Protein AF-A0A7J4YI71-F1 (afdb_monomer)

Solvent-accessible surface area (backbone atoms only — not comparable to full-atom values): 4768 Å² total; per-residue (Å²): 132,86,82,76,71,59,68,78,52,68,67,60,52,51,54,52,32,55,78,70,64,37,46,76,44,81,80,51,92,63,30,37,39,32,22,49,92,86,40,81,43,34,43,39,23,73,87,73,63,43,37,39,36,66,85,80,71,41,70,53,56,58,31,43,94,88,60,46,88,53,45,39,59,58,50,58,79,71,109

Secondary structure (DSSP, 8-state):
-----SS--HHHHHHHHHHTT-EEEEEETTEEEEEETTEEEEEEEGGGTEEEETTTTEE-----TTS-TTHHHHHHTT-

Sequence (79 aa):
MKRRSNFTPMERFHEILAGHGLNAMNVGINHIRVFLEGKKLFDYYPLRMKLFDYHNWHQLTYPSFGNGESKWENELERM

Nearest PDB structures (foldseek):
  3fcd-assembly1_A  TM=6.263E-01  e=1.746E+00  uncultured bacterium
  7emf-assembly1_A  TM=6.734E-01  e=3.251E+00  Homo sapiens
  8vz9-assembly1_A  TM=3.728E-01  e=1.746E+00  Mus musculus
  3he6-assembly1_A  TM=4.100E-01  e=3.460E+00  Mus musculus
  5u17-assembly2_C  TM=3.937E-01  e=5.024E+00  Homo sapiens

Foldseek 3Di:
DPPDDLADPVVNVVVLCVVVVKDWDDPDDQWIWIDDPNHTAWIGRRVVQWIAGPVVGDIQDRRDDPPDSCRSSVVVVVD

Mean predicted aligned error: 7.39 Å

pLDDT: mean 76.91, std 13.55, range [41.09, 93.75]

Radius of gyration: 12.35 Å; Cα contacts (8 Å, |Δi|>4): 107; chains: 1; bounding box: 28×26×38 Å

Structure (mmCIF, N/CA/C/O backbone):
data_AF-A0A7J4YI71-F1
#
_entry.id   AF-A0A7J4YI71-F1
#
loop_
_atom_site.group_PDB
_atom_site.id
_atom_site.type_symbol
_atom_site.label_atom_id
_atom_site.label_alt_id
_atom_site.label_comp_id
_atom_site.label_asym_id
_atom_site.label_entity_id
_atom_site.label_seq_id
_atom_site.pdbx_PDB_ins_code
_atom_site.Cartn_x
_atom_site.Cartn_y
_atom_site.Cartn_z
_atom_site.occupancy
_atom_site.B_iso_or_equiv
_atom_site.auth_seq_id
_atom_site.auth_comp_id
_atom_site.auth_asym_id
_atom_site.auth_atom_id
_atom_site.pdbx_PDB_model_num
ATOM 1 N N . MET A 1 1 ? 18.211 5.578 -23.971 1.00 44.69 1 MET A N 1
ATOM 2 C CA . MET A 1 1 ? 17.503 6.034 -22.751 1.00 44.69 1 MET A CA 1
ATOM 3 C C . MET A 1 1 ? 16.826 4.838 -22.095 1.00 44.69 1 MET A C 1
ATOM 5 O O . MET A 1 1 ? 15.936 4.261 -22.707 1.00 44.69 1 MET A O 1
ATOM 9 N N . LYS A 1 2 ? 17.257 4.420 -20.894 1.00 41.09 2 LYS A N 1
ATOM 10 C CA . LYS A 1 2 ? 16.512 3.418 -20.111 1.00 41.09 2 LYS A CA 1
ATOM 11 C C . LYS A 1 2 ? 15.151 4.029 -19.762 1.00 41.09 2 LYS A C 1
ATOM 13 O O . LYS A 1 2 ? 15.114 5.028 -19.048 1.00 41.09 2 LYS A O 1
ATOM 18 N N . ARG A 1 3 ? 14.053 3.466 -20.281 1.00 47.00 3 ARG A N 1
ATOM 19 C CA . ARG A 1 3 ? 12.700 3.771 -19.790 1.00 47.00 3 ARG A CA 1
ATOM 20 C C . ARG A 1 3 ? 12.683 3.397 -18.308 1.00 47.00 3 ARG A C 1
ATOM 22 O O . ARG A 1 3 ? 12.739 2.212 -17.991 1.00 47.00 3 ARG A O 1
ATOM 29 N N . ARG A 1 4 ? 12.706 4.385 -17.410 1.00 54.62 4 ARG A N 1
ATOM 30 C CA . ARG A 1 4 ? 12.520 4.123 -15.980 1.00 54.62 4 ARG A CA 1
ATOM 31 C C . ARG A 1 4 ? 11.090 3.627 -15.793 1.00 54.62 4 ARG A C 1
ATOM 33 O O . ARG A 1 4 ? 10.154 4.252 -16.286 1.00 54.62 4 ARG A O 1
ATOM 40 N N . SER A 1 5 ? 10.955 2.452 -15.185 1.00 56.91 5 SER A N 1
ATOM 41 C CA . SER A 1 5 ? 9.653 1.919 -14.800 1.00 56.91 5 SER A CA 1
ATOM 42 C C . SER A 1 5 ? 9.063 2.849 -13.749 1.00 56.91 5 SER A C 1
ATOM 44 O O . SER A 1 5 ? 9.764 3.233 -12.821 1.00 56.91 5 SER A O 1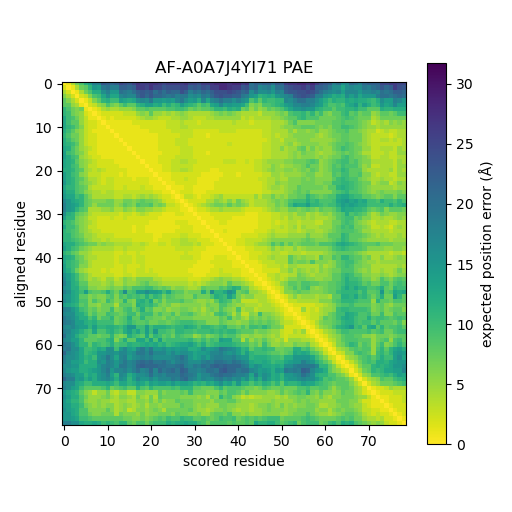
ATOM 46 N N . ASN A 1 6 ? 7.787 3.197 -13.890 1.00 62.06 6 ASN A N 1
ATOM 47 C CA . ASN A 1 6 ?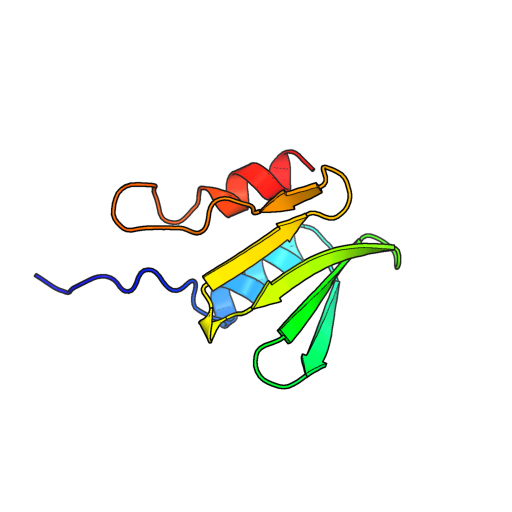 7.073 3.985 -12.887 1.00 62.06 6 ASN A CA 1
ATOM 48 C C . ASN A 1 6 ? 6.832 3.183 -11.597 1.00 62.06 6 ASN A C 1
ATOM 50 O O . ASN A 1 6 ? 6.388 3.748 -10.615 1.00 62.06 6 ASN A O 1
ATOM 54 N N . PHE A 1 7 ? 7.093 1.875 -11.599 1.00 66.06 7 PHE A N 1
ATOM 55 C CA . PHE A 1 7 ? 6.864 0.976 -10.474 1.00 66.06 7 PHE A CA 1
ATOM 56 C C . PHE A 1 7 ? 7.853 1.217 -9.329 1.00 66.06 7 PHE A C 1
ATOM 58 O O . PHE A 1 7 ? 9.061 1.106 -9.541 1.00 66.06 7 PHE A O 1
ATOM 65 N N . THR A 1 8 ? 7.349 1.442 -8.112 1.00 73.38 8 THR A N 1
ATOM 66 C CA . THR A 1 8 ? 8.162 1.322 -6.893 1.00 73.38 8 THR A CA 1
ATOM 67 C C . THR A 1 8 ? 8.547 -0.149 -6.714 1.00 73.38 8 THR A C 1
ATOM 69 O O . THR A 1 8 ? 7.649 -0.971 -6.512 1.00 73.38 8 THR A O 1
ATOM 72 N N . PRO A 1 9 ? 9.843 -0.519 -6.778 1.00 81.12 9 PRO A N 1
ATOM 73 C CA . PRO A 1 9 ? 10.271 -1.889 -6.516 1.00 81.12 9 PRO A CA 1
ATOM 74 C C . PRO A 1 9 ? 9.753 -2.371 -5.159 1.00 81.12 9 PRO A C 1
ATOM 76 O O . PRO A 1 9 ? 9.752 -1.604 -4.198 1.00 81.12 9 PRO A O 1
ATOM 79 N N . MET A 1 10 ? 9.327 -3.634 -5.064 1.00 84.06 10 MET A N 1
ATOM 80 C CA . MET A 1 10 ? 8.727 -4.141 -3.823 1.00 84.06 10 MET A CA 1
ATOM 81 C C . MET A 1 10 ? 9.662 -4.042 -2.616 1.00 84.06 10 MET A C 1
ATOM 83 O O . MET A 1 10 ? 9.198 -3.758 -1.519 1.00 84.06 10 MET A O 1
ATOM 87 N N . GLU A 1 11 ? 10.964 -4.224 -2.823 1.00 86.25 11 GLU A N 1
ATOM 88 C CA . GLU A 1 11 ? 11.977 -4.044 -1.780 1.00 86.25 11 GLU A CA 1
ATOM 89 C C . GLU A 1 11 ? 11.949 -2.616 -1.213 1.00 86.25 11 GLU A C 1
ATOM 91 O O . GLU A 1 11 ? 11.696 -2.439 -0.025 1.00 86.25 11 GLU A O 1
ATOM 96 N N . ARG A 1 12 ? 12.029 -1.599 -2.084 1.00 84.25 12 ARG A N 1
ATOM 97 C CA . ARG A 1 12 ? 11.896 -0.183 -1.700 1.00 84.25 12 ARG A CA 1
ATOM 98 C C . ARG A 1 12 ? 10.561 0.117 -1.018 1.00 84.25 12 ARG A C 1
ATOM 100 O O . ARG A 1 12 ? 10.515 0.877 -0.058 1.00 84.25 12 ARG A O 1
ATOM 107 N N . PHE A 1 13 ? 9.463 -0.475 -1.491 1.00 85.38 13 PHE A N 1
ATOM 108 C CA . PHE A 1 13 ? 8.161 -0.317 -0.839 1.00 85.38 13 PHE A CA 1
ATOM 109 C C . PHE A 1 13 ? 8.211 -0.786 0.623 1.00 85.38 13 PHE A C 1
ATOM 111 O O . PHE A 1 13 ? 7.748 -0.068 1.503 1.00 85.38 13 PHE A O 1
ATOM 118 N N . HIS A 1 14 ? 8.815 -1.944 0.900 1.00 87.56 14 HIS A N 1
ATOM 119 C CA . HIS A 1 14 ? 8.955 -2.450 2.267 1.00 87.56 14 HIS A CA 1
ATOM 120 C C . HIS A 1 14 ? 9.902 -1.609 3.130 1.00 87.56 14 HIS A C 1
ATOM 122 O O . HIS A 1 14 ? 9.600 -1.403 4.304 1.00 87.56 14 HIS A O 1
ATOM 128 N N . GLU A 1 15 ? 10.992 -1.082 2.566 1.00 90.12 15 GLU A N 1
ATOM 129 C CA . GLU A 1 15 ? 11.897 -0.157 3.267 1.00 90.12 15 GLU A CA 1
ATOM 130 C C . GLU A 1 15 ? 11.165 1.103 3.744 1.00 90.12 15 GLU A C 1
ATOM 132 O O . GLU A 1 15 ? 11.310 1.505 4.897 1.00 90.12 15 GLU A O 1
ATOM 137 N N . ILE A 1 16 ? 10.322 1.686 2.886 1.00 86.19 16 ILE A N 1
ATOM 138 C CA . ILE A 1 16 ? 9.518 2.866 3.226 1.00 86.19 16 ILE A CA 1
ATOM 139 C C . ILE A 1 16 ? 8.552 2.534 4.360 1.00 86.19 16 ILE A C 1
ATOM 141 O O . ILE A 1 16 ? 8.503 3.251 5.355 1.00 86.19 16 ILE A O 1
ATOM 145 N N . LEU A 1 17 ? 7.824 1.417 4.265 1.00 90.44 17 LEU A N 1
ATOM 146 C CA . LEU A 1 17 ? 6.913 1.013 5.339 1.00 90.44 17 LEU A CA 1
ATOM 147 C C . LEU A 1 17 ? 7.641 0.842 6.677 1.00 90.44 17 LEU A C 1
ATOM 149 O O . LEU A 1 17 ? 7.159 1.339 7.694 1.00 90.44 17 LEU A O 1
ATOM 153 N N . ALA A 1 18 ? 8.808 0.195 6.669 1.00 90.81 18 ALA A N 1
ATOM 154 C CA . ALA A 1 18 ? 9.619 0.010 7.867 1.00 90.81 18 ALA A CA 1
ATOM 155 C C . ALA A 1 18 ? 10.074 1.351 8.468 1.00 90.81 18 ALA A C 1
ATOM 157 O O . ALA A 1 18 ? 9.989 1.528 9.682 1.00 90.81 18 ALA A O 1
ATOM 158 N N . GLY A 1 19 ? 10.483 2.312 7.632 1.00 90.75 19 GLY A N 1
ATOM 159 C CA . GLY A 1 19 ? 10.863 3.661 8.065 1.00 90.75 19 GLY A CA 1
ATOM 160 C C . GLY A 1 19 ? 9.737 4.430 8.766 1.00 90.75 19 GLY A C 1
ATOM 161 O O . GLY A 1 19 ? 10.006 5.211 9.674 1.00 90.75 19 GLY A O 1
ATOM 162 N N . HIS A 1 20 ? 8.480 4.159 8.404 1.00 87.94 20 HIS A N 1
ATOM 163 C CA . HIS A 1 20 ? 7.291 4.760 9.019 1.00 87.94 20 HIS A CA 1
ATOM 164 C C . HIS A 1 20 ? 6.659 3.901 10.133 1.00 87.94 20 HIS A C 1
ATOM 166 O O . HIS A 1 20 ? 5.591 4.244 10.637 1.00 87.94 20 HIS A O 1
ATOM 172 N N . GLY A 1 21 ? 7.266 2.769 10.512 1.00 91.69 21 GLY A N 1
ATOM 173 C CA . GLY A 1 21 ? 6.683 1.848 11.498 1.00 91.69 21 GLY A CA 1
ATOM 174 C C . GLY A 1 21 ? 5.365 1.205 11.040 1.00 91.69 21 GLY A C 1
ATOM 175 O O . GLY A 1 21 ? 4.547 0.787 11.863 1.00 91.69 21 GLY A O 1
ATOM 176 N N . LEU A 1 22 ? 5.138 1.143 9.727 1.00 92.38 22 LEU A N 1
ATOM 177 C CA . LEU A 1 22 ? 3.928 0.600 9.126 1.00 92.38 22 LEU A CA 1
ATOM 178 C C . LEU A 1 22 ? 4.046 -0.910 8.932 1.00 92.38 22 LEU A C 1
ATOM 180 O O . LEU A 1 22 ? 5.058 -1.431 8.465 1.00 92.38 22 LEU A O 1
ATOM 184 N N . ASN A 1 23 ? 2.955 -1.616 9.212 1.00 93.19 23 ASN A N 1
ATOM 185 C CA . ASN A 1 23 ? 2.845 -3.052 8.986 1.00 93.19 23 ASN A CA 1
ATOM 186 C C . ASN A 1 23 ? 2.071 -3.332 7.697 1.00 93.19 23 ASN A C 1
ATOM 188 O O . ASN A 1 23 ? 1.081 -2.662 7.410 1.00 93.19 23 ASN A O 1
ATOM 192 N N . ALA A 1 24 ? 2.475 -4.354 6.943 1.00 92.94 24 ALA A N 1
ATOM 193 C CA . ALA A 1 24 ? 1.798 -4.773 5.718 1.00 92.94 24 ALA A CA 1
ATOM 194 C C . ALA A 1 24 ? 1.308 -6.223 5.792 1.00 92.94 24 ALA A C 1
ATOM 196 O O . ALA A 1 24 ? 2.000 -7.103 6.298 1.00 92.94 24 ALA A O 1
ATOM 197 N N .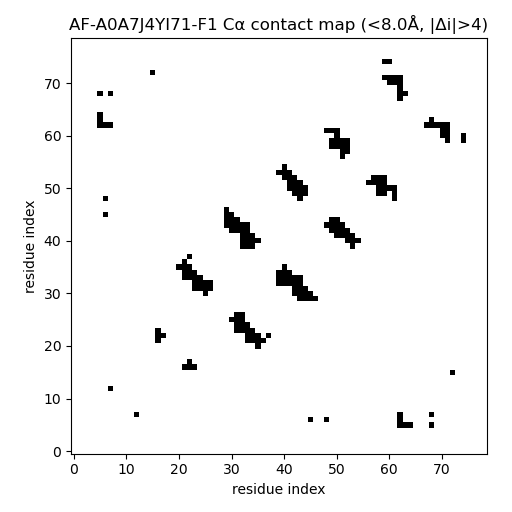 MET A 1 25 ? 0.130 -6.482 5.223 1.00 93.75 25 MET A N 1
ATOM 198 C CA . MET A 1 25 ? -0.459 -7.813 5.081 1.00 93.75 25 MET A CA 1
ATOM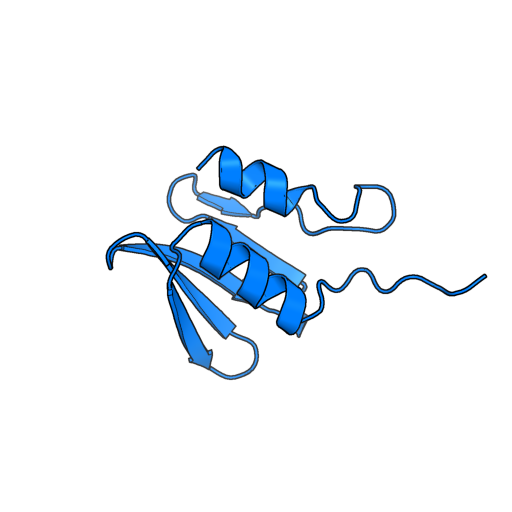 199 C C . MET A 1 25 ? -0.887 -8.051 3.632 1.00 93.75 25 MET A C 1
ATOM 201 O O . MET A 1 25 ? -1.579 -7.223 3.041 1.00 93.75 25 MET A O 1
ATOM 205 N N . ASN A 1 26 ? -0.547 -9.213 3.075 1.00 92.06 26 ASN A N 1
ATOM 206 C CA . ASN A 1 26 ? -1.104 -9.660 1.798 1.00 92.06 26 ASN A CA 1
ATOM 207 C C . ASN A 1 26 ? -2.562 -10.095 1.999 1.00 92.06 26 ASN A C 1
ATOM 209 O O . ASN A 1 26 ? -2.829 -11.063 2.708 1.00 92.06 26 ASN A O 1
ATOM 213 N N . VAL A 1 27 ? -3.502 -9.379 1.383 1.00 89.44 27 VAL A N 1
ATOM 214 C CA . VAL A 1 27 ? -4.946 -9.680 1.455 1.00 89.44 27 VAL A CA 1
ATOM 215 C C . VAL A 1 27 ? -5.390 -10.542 0.273 1.00 89.44 27 VAL A C 1
ATOM 217 O O . VAL A 1 27 ? -6.353 -11.296 0.369 1.00 89.44 27 VAL A O 1
ATOM 220 N N . GLY A 1 28 ? -4.671 -10.465 -0.844 1.00 85.56 28 GLY A N 1
ATOM 221 C CA . GLY A 1 28 ? -4.936 -11.258 -2.033 1.00 85.56 28 GLY A CA 1
ATOM 222 C C . GLY A 1 28 ? -3.853 -11.067 -3.084 1.00 85.56 28 GLY A C 1
ATOM 223 O O . GLY A 1 28 ? -2.819 -10.441 -2.845 1.00 85.56 28 GLY A O 1
ATOM 224 N N . ILE A 1 29 ? -4.103 -11.595 -4.279 1.00 82.94 29 ILE A N 1
ATOM 225 C CA . ILE A 1 29 ? -3.179 -11.449 -5.403 1.00 82.94 29 ILE A CA 1
ATOM 226 C C . ILE A 1 29 ? -3.108 -9.964 -5.789 1.00 82.94 29 ILE A C 1
ATOM 228 O O . ILE A 1 29 ? -4.116 -9.366 -6.162 1.00 82.94 29 ILE A O 1
ATOM 232 N N . ASN A 1 30 ? -1.910 -9.375 -5.720 1.00 82.75 30 ASN A N 1
ATOM 233 C CA . ASN A 1 30 ? -1.661 -7.953 -5.994 1.00 82.75 30 ASN A CA 1
ATOM 234 C C . ASN A 1 30 ? -2.459 -6.990 -5.104 1.00 82.75 30 ASN A C 1
ATOM 236 O O . ASN A 1 30 ? -2.865 -5.920 -5.563 1.00 82.75 30 ASN A O 1
ATOM 240 N N . HIS A 1 31 ? -2.684 -7.364 -3.844 1.00 89.56 31 HIS A N 1
ATOM 241 C CA . HIS A 1 31 ? -3.335 -6.514 -2.855 1.00 89.56 31 HIS A CA 1
ATOM 242 C C . HIS A 1 31 ? -2.626 -6.639 -1.508 1.00 89.56 31 HIS A C 1
ATOM 244 O O . HIS A 1 31 ? -2.719 -7.660 -0.825 1.00 89.56 31 HIS A O 1
ATOM 250 N N . ILE A 1 32 ? -1.941 -5.563 -1.133 1.00 91.38 32 ILE A N 1
ATOM 251 C CA . ILE A 1 32 ? -1.291 -5.392 0.162 1.00 91.38 32 ILE A CA 1
ATOM 252 C C . ILE A 1 32 ? -2.092 -4.368 0.962 1.00 91.38 32 ILE A C 1
ATOM 254 O O . ILE A 1 32 ? -2.414 -3.297 0.458 1.00 91.38 32 ILE A O 1
ATOM 258 N N . ARG A 1 33 ? -2.416 -4.679 2.211 1.00 93.31 33 ARG A N 1
ATOM 259 C CA . ARG A 1 33 ? -3.031 -3.741 3.150 1.00 93.31 33 ARG A CA 1
ATOM 260 C C . ARG A 1 33 ? -1.997 -3.254 4.141 1.00 93.31 33 ARG A C 1
ATOM 262 O O . ARG A 1 33 ? -1.273 -4.073 4.699 1.00 93.31 33 ARG A O 1
ATOM 269 N N . VAL A 1 34 ? -1.966 -1.948 4.366 1.00 91.62 34 VAL A N 1
ATOM 270 C CA . VAL A 1 34 ? -1.015 -1.289 5.256 1.00 91.62 34 VAL A CA 1
ATOM 271 C C . VAL A 1 34 ? -1.728 -0.766 6.499 1.00 91.62 34 VAL A C 1
ATOM 273 O O . VAL A 1 34 ? -2.858 -0.275 6.429 1.00 91.62 34 VAL A O 1
ATOM 276 N N . PHE A 1 35 ? -1.063 -0.904 7.640 1.00 92.00 35 PHE A N 1
ATOM 277 C CA . PHE A 1 35 ? -1.571 -0.580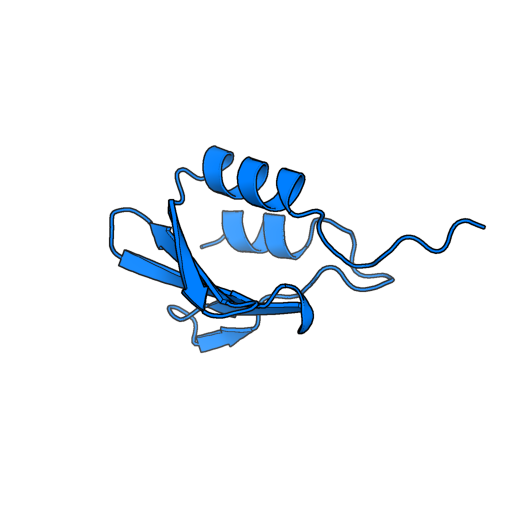 8.962 1.00 92.00 35 PHE A CA 1
ATOM 278 C C . PHE A 1 35 ? -0.574 0.275 9.741 1.00 92.00 35 PHE A C 1
ATOM 280 O O . PHE A 1 35 ? 0.630 0.031 9.679 1.00 92.00 35 PHE A O 1
ATOM 287 N N . LEU A 1 36 ? -1.101 1.188 10.552 1.00 90.00 36 LEU A N 1
ATOM 288 C CA . LEU A 1 36 ? -0.375 1.902 11.599 1.00 90.00 36 LEU A CA 1
ATOM 289 C C . LEU A 1 36 ? -0.998 1.511 12.942 1.00 90.00 36 LEU A C 1
ATOM 291 O O . LEU A 1 36 ? -2.207 1.649 13.116 1.00 90.00 36 LEU A O 1
ATOM 295 N N . GLU A 1 37 ? -0.202 0.957 13.860 1.00 91.12 37 GLU A N 1
ATOM 296 C CA . GLU A 1 37 ? -0.666 0.556 15.205 1.00 91.12 37 GLU A CA 1
ATOM 297 C C . GLU A 1 37 ? -1.945 -0.317 15.198 1.00 91.12 37 GLU A C 1
ATOM 299 O O . GLU A 1 37 ? -2.853 -0.164 16.013 1.00 91.12 37 GLU A O 1
ATOM 304 N N . GLY A 1 38 ? -2.058 -1.226 14.224 1.00 88.56 38 GLY A N 1
ATOM 305 C CA . GLY A 1 38 ? -3.215 -2.119 14.072 1.00 88.56 38 GLY A CA 1
ATOM 306 C C . GLY A 1 38 ? -4.449 -1.488 13.412 1.00 88.56 38 GLY A C 1
ATOM 307 O O . GLY A 1 38 ? -5.406 -2.200 13.106 1.00 88.56 38 GLY A O 1
ATOM 308 N N . L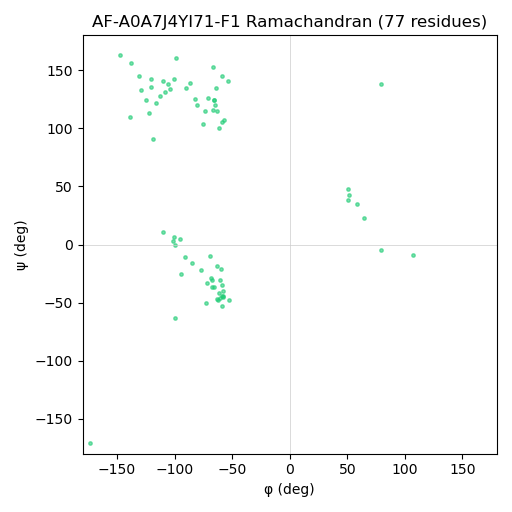YS A 1 39 ? -4.434 -0.184 13.115 1.00 89.62 39 LYS A N 1
ATOM 309 C CA . LYS A 1 39 ? -5.479 0.493 12.336 1.00 89.62 39 LYS A CA 1
ATOM 310 C C . LYS A 1 39 ? -5.139 0.448 10.853 1.00 89.62 39 LYS A C 1
ATOM 312 O O . LYS A 1 39 ? -4.005 0.699 10.458 1.00 89.62 39 LYS A O 1
ATOM 317 N N . LYS A 1 40 ? -6.127 0.116 10.021 1.00 89.56 40 LYS A N 1
ATOM 318 C CA . LYS A 1 40 ? -5.974 0.118 8.561 1.00 89.56 40 LYS A CA 1
ATOM 319 C C . LYS A 1 40 ? -5.756 1.553 8.078 1.00 89.56 40 LYS A C 1
ATOM 321 O O . LYS A 1 40 ? -6.627 2.383 8.305 1.00 89.56 40 LYS A O 1
ATOM 326 N N . LEU A 1 41 ? -4.660 1.781 7.359 1.00 86.94 41 LEU A N 1
ATOM 327 C CA . LEU A 1 41 ? -4.292 3.087 6.814 1.00 86.94 41 LEU A CA 1
ATOM 328 C C . LEU A 1 41 ? -4.670 3.171 5.325 1.00 86.94 41 LEU A C 1
ATOM 330 O O . LEU A 1 41 ? -5.580 3.903 4.939 1.00 86.94 41 LEU A O 1
ATOM 334 N N . PHE A 1 42 ? -4.054 2.328 4.488 1.00 86.19 42 PHE A N 1
ATOM 335 C CA . PHE A 1 42 ? -4.310 2.293 3.046 1.00 86.19 42 PHE A CA 1
ATOM 336 C C . PHE A 1 42 ? -4.176 0.889 2.444 1.00 86.19 42 PHE A C 1
ATOM 338 O O . PHE A 1 42 ? -3.614 -0.028 3.043 1.00 86.19 42 PHE A O 1
ATOM 345 N N . ASP A 1 43 ? -4.720 0.711 1.239 1.00 88.06 43 ASP A N 1
ATOM 346 C CA . ASP A 1 43 ? -4.484 -0.478 0.410 1.00 88.06 43 ASP A CA 1
ATOM 347 C C . ASP A 1 43 ? -3.542 -0.123 -0.758 1.00 88.06 43 ASP A C 1
ATOM 349 O O . ASP A 1 43 ? -3.702 0.918 -1.399 1.00 88.06 43 ASP A O 1
ATOM 353 N N . TYR A 1 44 ? -2.587 -1.007 -1.049 1.00 85.56 44 TYR A N 1
ATOM 354 C CA . TYR A 1 44 ? -1.632 -0.941 -2.153 1.00 85.56 44 TYR A CA 1
ATOM 355 C C . TYR A 1 44 ? -1.898 -2.054 -3.172 1.00 85.56 44 TYR A C 1
ATOM 357 O O . TYR A 1 44 ? -1.961 -3.237 -2.828 1.00 85.56 44 TYR A O 1
ATOM 365 N N . TYR A 1 45 ? -2.020 -1.674 -4.444 1.00 85.50 45 TYR A N 1
ATOM 366 C CA . TYR A 1 45 ? -2.245 -2.588 -5.564 1.00 85.50 45 TYR A CA 1
ATOM 367 C C . TYR A 1 45 ? -1.076 -2.504 -6.558 1.00 85.50 45 TYR A C 1
ATOM 369 O O . TYR A 1 45 ? -1.147 -1.694 -7.488 1.00 85.50 45 TYR A O 1
ATOM 377 N N . PRO A 1 46 ? -0.022 -3.335 -6.416 1.00 76.75 46 PRO A N 1
ATOM 378 C CA . PRO A 1 46 ? 1.216 -3.223 -7.191 1.00 76.75 46 PRO A CA 1
ATOM 379 C C . PRO A 1 46 ? 0.997 -3.170 -8.711 1.00 76.75 46 PRO A C 1
ATOM 381 O O . PRO A 1 46 ? 1.502 -2.272 -9.376 1.00 76.75 46 PRO A O 1
ATOM 384 N N . LEU A 1 47 ? 0.178 -4.07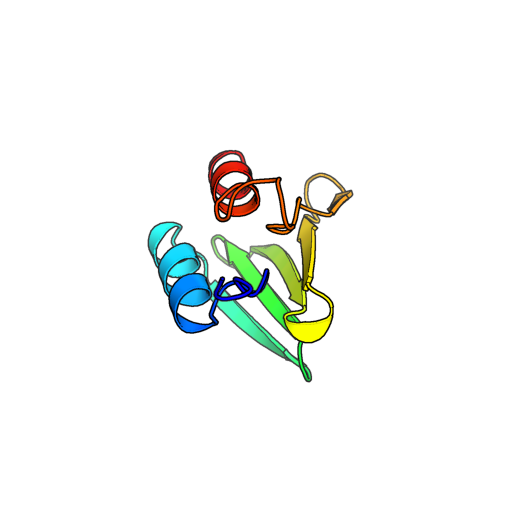6 -9.265 1.00 76.19 47 LEU A N 1
ATOM 385 C CA . LEU A 1 47 ? -0.068 -4.132 -10.717 1.00 76.19 47 LEU A CA 1
ATOM 386 C C . LEU A 1 47 ? -1.027 -3.061 -11.235 1.00 76.19 47 LEU A C 1
ATOM 388 O O . LEU A 1 47 ? -1.036 -2.768 -12.426 1.00 76.19 47 LEU A O 1
ATOM 392 N N . ARG A 1 48 ? -1.869 -2.501 -10.363 1.00 70.69 48 ARG A N 1
ATOM 393 C CA . ARG A 1 48 ? -2.769 -1.398 -10.733 1.00 70.69 48 ARG A CA 1
ATOM 394 C C . ARG A 1 48 ? -2.127 -0.041 -10.484 1.00 70.69 48 ARG A C 1
ATOM 396 O O . ARG A 1 48 ? -2.701 0.957 -10.903 1.00 70.69 48 ARG A O 1
ATOM 403 N N . MET A 1 49 ? -0.984 -0.019 -9.794 1.00 68.38 49 MET A N 1
ATOM 404 C CA . MET A 1 49 ? -0.293 1.189 -9.361 1.00 68.38 49 MET A CA 1
ATOM 405 C C . MET A 1 49 ? -1.253 2.141 -8.628 1.00 68.38 49 MET A C 1
ATOM 407 O O . MET A 1 49 ? -1.350 3.327 -8.934 1.00 68.38 49 MET A O 1
ATOM 411 N N . LYS A 1 50 ? -2.031 1.590 -7.685 1.00 71.06 50 LYS A N 1
ATOM 412 C CA . LYS A 1 50 ? -3.016 2.337 -6.889 1.00 71.06 50 LYS A CA 1
ATOM 413 C C . LYS A 1 50 ? -2.699 2.245 -5.402 1.00 71.06 50 LYS A C 1
ATOM 415 O O . LYS A 1 50 ? -2.439 1.154 -4.897 1.00 71.06 50 LYS A O 1
ATOM 420 N N . LEU A 1 51 ? -2.787 3.391 -4.736 1.00 75.06 51 LEU A N 1
ATOM 421 C CA . LEU A 1 51 ? -2.724 3.573 -3.289 1.00 75.06 51 LEU A CA 1
ATOM 422 C C . LEU A 1 51 ? -3.986 4.324 -2.870 1.00 75.06 51 LEU A C 1
ATOM 424 O O . LEU A 1 51 ? -4.264 5.377 -3.438 1.00 75.06 51 LEU A O 1
ATOM 428 N N . PHE A 1 52 ? -4.765 3.786 -1.936 1.00 76.94 52 PHE A N 1
ATOM 429 C CA . PHE A 1 52 ? -6.014 4.419 -1.499 1.00 76.94 52 PHE A CA 1
ATOM 430 C C . PHE A 1 52 ? -5.998 4.685 0.003 1.00 76.94 52 PHE A C 1
ATOM 432 O O . PHE A 1 52 ? -6.015 3.730 0.781 1.00 76.94 52 PHE A O 1
ATOM 439 N N . ASP A 1 53 ? -5.980 5.963 0.377 1.00 74.50 53 ASP A N 1
ATOM 440 C CA . ASP A 1 53 ? -6.070 6.441 1.754 1.00 74.50 53 ASP A CA 1
ATOM 441 C C . ASP A 1 53 ? -7.530 6.442 2.218 1.00 74.50 53 ASP A C 1
ATOM 443 O O . ASP A 1 53 ? -8.392 7.116 1.645 1.00 74.50 53 ASP A O 1
ATOM 447 N N . TYR A 1 54 ? -7.807 5.685 3.277 1.00 73.25 54 TYR A N 1
ATOM 448 C CA . TYR A 1 54 ? -9.144 5.586 3.855 1.00 73.25 54 TYR A CA 1
ATOM 449 C C . TYR A 1 54 ? -9.463 6.693 4.864 1.00 73.25 54 TYR A C 1
ATOM 451 O O . TYR A 1 54 ? -10.640 6.897 5.157 1.00 73.25 54 TYR A O 1
ATOM 459 N N . HIS A 1 55 ? -8.465 7.417 5.376 1.00 76.19 55 HIS A N 1
ATOM 460 C CA . HIS A 1 55 ? -8.680 8.528 6.304 1.00 76.19 55 HIS A CA 1
ATOM 461 C C . HIS A 1 55 ? -9.261 9.730 5.569 1.00 76.19 55 HIS A C 1
ATOM 463 O O . HIS A 1 55 ? -10.299 10.264 5.955 1.00 76.19 55 HIS A O 1
ATOM 469 N N . ASN A 1 56 ? -8.625 10.104 4.462 1.00 75.06 56 ASN A N 1
ATOM 470 C CA . ASN A 1 56 ? -8.999 11.273 3.674 1.00 75.06 56 ASN A CA 1
ATOM 471 C C . ASN A 1 56 ? -9.817 10.923 2.420 1.00 75.06 56 ASN A C 1
ATOM 473 O O . ASN A 1 56 ? -10.060 11.800 1.594 1.00 75.06 56 ASN A O 1
ATOM 477 N N . TRP A 1 57 ? -10.215 9.654 2.250 1.00 77.81 57 TRP A N 1
ATOM 478 C CA . TRP A 1 57 ? -11.045 9.183 1.131 1.00 77.81 57 TRP A CA 1
ATOM 479 C C . TRP A 1 57 ? -10.507 9.583 -0.253 1.00 77.81 57 TRP A C 1
ATOM 481 O O . TRP A 1 57 ? -11.259 9.978 -1.147 1.00 77.81 57 TRP A O 1
ATOM 491 N N . HIS A 1 58 ? -9.194 9.470 -0.456 1.00 77.00 58 HIS A N 1
ATOM 492 C CA . HIS A 1 58 ? -8.570 9.823 -1.728 1.00 77.00 58 HIS A CA 1
ATOM 493 C C . HIS A 1 58 ? -7.509 8.812 -2.159 1.00 77.00 58 HIS A C 1
ATOM 495 O O . HIS A 1 58 ? -6.928 8.070 -1.368 1.00 77.00 58 HIS A O 1
ATOM 501 N N . GLN A 1 59 ? -7.268 8.776 -3.466 1.00 72.25 59 GLN A N 1
ATOM 502 C CA . GLN A 1 59 ? -6.176 8.000 -4.032 1.00 72.25 59 GLN A CA 1
ATOM 503 C C . GLN A 1 59 ? -4.881 8.813 -3.920 1.00 72.25 59 GLN A C 1
ATOM 505 O O . GLN A 1 59 ? -4.838 9.931 -4.435 1.00 72.25 59 GLN A O 1
ATOM 510 N N . LEU A 1 60 ? -3.835 8.253 -3.306 1.00 68.31 60 LEU A N 1
ATOM 511 C CA . LEU A 1 60 ? -2.517 8.893 -3.287 1.00 68.31 60 LEU A CA 1
ATOM 512 C C . LEU A 1 60 ? -1.915 8.948 -4.686 1.00 68.31 60 LEU A C 1
ATOM 514 O O . LEU A 1 60 ? -2.199 8.106 -5.555 1.00 68.31 60 LEU A O 1
ATOM 518 N N . THR A 1 61 ? -1.053 9.938 -4.904 1.00 68.62 61 THR A N 1
ATOM 519 C CA .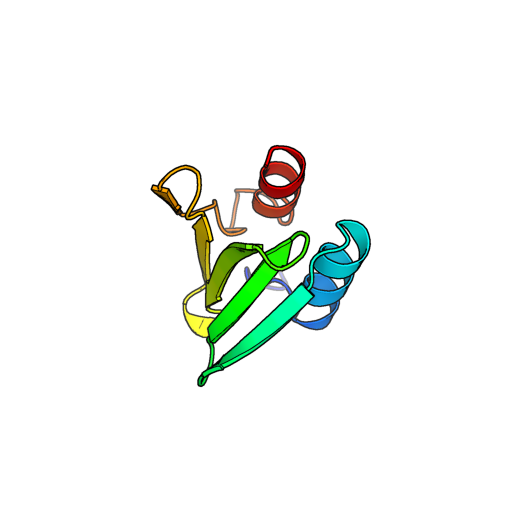 THR A 1 61 ? -0.431 10.139 -6.203 1.00 68.62 61 THR A CA 1
ATOM 520 C C . THR A 1 61 ? 0.656 9.096 -6.418 1.00 68.62 61 THR A C 1
ATOM 522 O O . THR A 1 61 ? 1.763 9.223 -5.904 1.00 68.62 61 THR A O 1
ATOM 525 N N . TYR A 1 62 ? 0.381 8.079 -7.236 1.00 65.75 62 TYR A N 1
ATOM 526 C CA . TYR A 1 62 ? 1.423 7.132 -7.629 1.00 65.75 62 TYR A CA 1
ATOM 527 C C . TYR A 1 62 ? 2.574 7.869 -8.342 1.00 65.75 62 TYR A C 1
ATOM 529 O O . TYR A 1 62 ? 2.304 8.819 -9.090 1.00 65.75 62 TYR A O 1
ATOM 537 N N . PRO A 1 63 ? 3.838 7.443 -8.169 1.00 57.53 63 PRO A N 1
ATOM 538 C CA . PRO A 1 63 ? 4.951 7.987 -8.931 1.00 57.53 63 PRO A CA 1
ATOM 539 C C . PRO A 1 63 ? 4.723 7.701 -10.419 1.00 57.53 63 PRO A C 1
ATOM 541 O O . PRO A 1 63 ? 4.899 6.591 -10.912 1.00 57.53 63 PRO A O 1
ATOM 544 N N . SER A 1 64 ? 4.241 8.706 -11.144 1.00 52.06 64 SER A N 1
ATOM 545 C CA . SER A 1 64 ? 4.049 8.660 -12.588 1.00 52.06 64 SER A CA 1
ATOM 546 C C . SER A 1 64 ? 5.213 9.345 -13.294 1.00 52.06 64 SER A C 1
ATOM 548 O O . SER A 1 64 ? 5.943 10.150 -12.707 1.00 52.06 64 SER A O 1
ATOM 550 N N . PHE A 1 65 ? 5.382 9.032 -14.579 1.00 45.94 65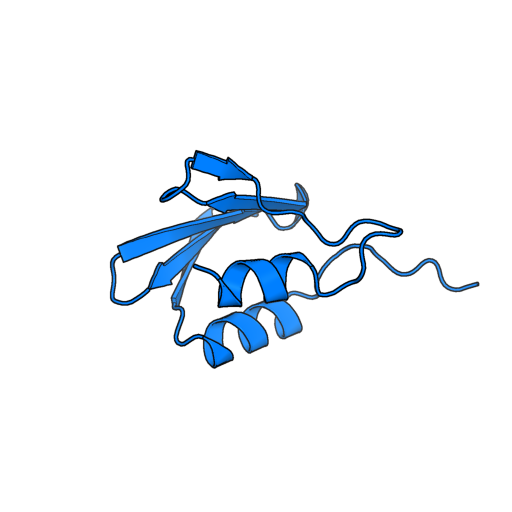 PHE A N 1
ATOM 551 C CA . PHE A 1 65 ? 6.400 9.650 -15.422 1.00 45.94 65 PHE A CA 1
ATOM 552 C C . PHE A 1 65 ? 6.197 11.177 -15.415 1.00 45.94 65 PHE A C 1
ATOM 554 O O . PHE A 1 65 ? 5.223 11.673 -15.976 1.00 45.94 65 PHE A O 1
ATOM 561 N N . GLY A 1 66 ? 7.082 11.908 -14.729 1.00 52.03 66 GLY A N 1
ATOM 562 C CA . GLY A 1 66 ? 7.018 13.368 -14.579 1.00 52.03 66 GLY A CA 1
ATOM 563 C C . GLY A 1 66 ? 6.591 13.905 -13.203 1.00 52.03 66 GLY A C 1
ATOM 564 O O . GLY A 1 66 ? 6.756 15.098 -12.980 1.00 52.03 66 GLY A O 1
ATOM 565 N N . ASN A 1 67 ? 6.117 13.071 -12.265 1.00 55.06 67 ASN A N 1
ATOM 566 C CA . ASN A 1 67 ? 5.691 13.515 -10.919 1.00 55.06 67 ASN A CA 1
ATOM 567 C C . ASN A 1 67 ? 6.715 13.258 -9.796 1.00 55.06 67 ASN A C 1
ATOM 569 O O . ASN A 1 67 ? 6.437 13.573 -8.641 1.00 55.06 67 ASN A O 1
ATOM 573 N N . GLY A 1 68 ? 7.893 12.722 -10.131 1.00 56.19 68 GLY A N 1
ATOM 574 C CA . GLY A 1 68 ? 8.930 12.353 -9.164 1.00 56.19 68 GLY A CA 1
ATOM 575 C C . GLY A 1 68 ? 8.644 11.010 -8.482 1.00 56.19 68 GLY A C 1
ATOM 576 O O . GLY A 1 68 ? 7.511 10.706 -8.118 1.00 56.19 68 GLY A O 1
ATOM 577 N N . GLU A 1 69 ? 9.686 10.193 -8.316 1.00 59.56 69 GLU A N 1
ATOM 578 C CA . GLU A 1 69 ? 9.600 8.830 -7.756 1.00 59.56 69 GLU A CA 1
ATOM 579 C C . GLU A 1 69 ? 9.103 8.808 -6.288 1.00 59.56 69 GLU A C 1
ATOM 581 O O . GLU A 1 69 ? 8.589 7.791 -5.833 1.00 59.56 69 GLU A O 1
ATOM 586 N N . SER A 1 70 ? 9.167 9.946 -5.587 1.00 64.62 70 SER A N 1
ATOM 587 C CA . SER A 1 70 ? 8.916 10.069 -4.140 1.00 64.62 70 SER A CA 1
ATOM 588 C C . SER A 1 70 ? 7.627 10.805 -3.760 1.00 64.62 70 SER A C 1
ATOM 590 O O . SER A 1 70 ? 7.433 11.152 -2.601 1.00 64.62 70 SER A O 1
ATOM 592 N N . LYS A 1 71 ? 6.720 11.091 -4.706 1.00 71.19 71 LYS A N 1
ATOM 593 C CA . LYS A 1 71 ? 5.545 11.928 -4.401 1.00 71.19 71 LYS A CA 1
ATOM 594 C C . LYS A 1 71 ? 4.611 11.306 -3.355 1.00 71.19 71 LYS A C 1
ATOM 596 O O . LYS A 1 71 ? 4.252 11.987 -2.404 1.00 71.19 71 LYS A O 1
ATOM 601 N N . TRP A 1 72 ? 4.271 10.026 -3.501 1.00 73.31 72 TRP A N 1
ATOM 602 C CA . TRP A 1 72 ? 3.473 9.302 -2.503 1.00 73.31 72 TRP A CA 1
ATOM 603 C C . TRP A 1 72 ? 4.225 9.091 -1.179 1.00 73.31 72 TRP A C 1
ATOM 605 O O . TRP A 1 72 ? 3.595 9.065 -0.130 1.00 73.31 72 TRP A O 1
ATOM 615 N N . GLU A 1 73 ? 5.558 8.962 -1.222 1.00 75.06 73 GLU A N 1
ATOM 616 C CA . GLU A 1 73 ? 6.411 8.855 -0.026 1.00 75.06 73 GLU A CA 1
ATOM 617 C C . GLU A 1 73 ? 6.256 10.131 0.819 1.00 75.06 73 GLU A C 1
ATOM 619 O O . GLU A 1 73 ? 5.963 10.070 2.007 1.00 75.06 73 GLU A O 1
ATOM 624 N N . ASN A 1 74 ? 6.303 11.297 0.170 1.00 75.81 74 ASN A N 1
ATOM 625 C CA . ASN A 1 74 ? 6.065 12.587 0.822 1.00 75.81 74 ASN A CA 1
ATOM 626 C C . ASN A 1 74 ? 4.607 12.773 1.283 1.00 75.81 74 ASN A C 1
ATOM 628 O O . ASN A 1 74 ? 4.343 13.535 2.208 1.00 75.81 74 ASN A O 1
ATOM 632 N N . GLU A 1 75 ? 3.636 12.150 0.608 1.00 74.12 75 GLU A N 1
ATOM 633 C CA . GLU A 1 75 ? 2.236 12.167 1.050 1.00 74.12 75 GLU A CA 1
ATOM 634 C C . GLU A 1 75 ? 2.040 11.293 2.299 1.00 74.12 75 GLU A C 1
ATOM 636 O O . GLU A 1 75 ? 1.256 11.675 3.161 1.00 74.12 75 GLU A O 1
ATOM 641 N N . LEU A 1 76 ? 2.793 10.193 2.446 1.00 75.81 76 LEU A N 1
ATOM 642 C CA . LEU A 1 76 ? 2.813 9.381 3.669 1.00 75.81 76 LEU A CA 1
ATOM 643 C C . LEU A 1 76 ? 3.387 10.120 4.873 1.00 75.81 76 LEU A C 1
ATOM 645 O O . LEU A 1 76 ? 2.869 9.955 5.970 1.00 75.81 76 LEU A O 1
ATOM 649 N N . GLU A 1 77 ? 4.409 10.957 4.689 1.00 76.31 77 GLU A N 1
ATOM 650 C CA . GLU A 1 77 ? 4.913 11.825 5.766 1.00 76.31 77 GLU A CA 1
ATOM 651 C C . GLU A 1 77 ? 3.851 12.800 6.304 1.00 76.31 77 GLU A C 1
ATOM 653 O O . GLU A 1 77 ? 3.997 13.327 7.404 1.00 76.31 77 GLU A O 1
ATOM 658 N N . ARG A 1 78 ? 2.801 13.077 5.520 1.00 71.75 78 ARG A N 1
ATOM 659 C CA . ARG A 1 78 ? 1.730 14.027 5.858 1.00 71.75 78 ARG A CA 1
ATOM 660 C C . ARG A 1 78 ? 0.461 13.360 6.398 1.00 71.75 78 ARG A C 1
ATOM 662 O O . ARG A 1 78 ? -0.503 14.084 6.654 1.00 71.75 78 ARG A O 1
ATOM 669 N N . MET A 1 79 ? 0.438 12.031 6.508 1.00 69.25 79 MET A N 1
ATOM 670 C CA . MET A 1 79 ? -0.670 11.259 7.092 1.00 69.25 79 MET A CA 1
ATOM 671 C C . MET A 1 79 ? -0.557 11.164 8.606 1.00 69.25 79 MET A C 1
ATOM 673 O O . MET A 1 79 ? -1.627 11.214 9.252 1.00 69.25 79 MET A O 1
#

Organism: NCBI:txid338188